Protein AF-A0A2R6DF26-F1 (afdb_monomer_lite)

Sequence (93 aa):
MRLRPASPPWPRSVRAVLAATDWNRHPVVDVVTFAPATSCGLEGDRQRIEVYRHREAPDLAVYENAERSFRVERLVGSPSAGTDWFSLVVTPK

Radius of gyration: 14.33 Å; chains: 1; bounding box: 31×24×45 Å

Structure (mmCIF, N/CA/C/O backbone):
data_AF-A0A2R6DF26-F1
#
_entry.id   AF-A0A2R6DF26-F1
#
loop_
_atom_site.group_PDB
_atom_site.id
_atom_site.type_symbol
_atom_site.label_atom_id
_atom_site.label_alt_id
_atom_site.label_comp_id
_atom_site.label_asym_id
_atom_site.label_entity_id
_atom_site.label_seq_id
_atom_site.pdbx_PDB_ins_code
_atom_site.Cartn_x
_atom_site.Cartn_y
_atom_site.Cartn_z
_atom_site.occupancy
_atom_site.B_iso_or_equiv
_atom_site.auth_seq_id
_atom_site.auth_comp_id
_atom_site.auth_asym_id
_atom_site.auth_atom_id
_atom_site.pdbx_PDB_model_num
ATOM 1 N N . MET A 1 1 ? -11.305 8.456 -23.645 1.00 36.06 1 MET A N 1
ATOM 2 C CA . MET A 1 1 ? -11.143 8.933 -22.254 1.00 36.06 1 MET A CA 1
ATOM 3 C C . MET A 1 1 ? -9.659 8.907 -21.923 1.00 36.06 1 MET A C 1
ATOM 5 O O . MET A 1 1 ? -9.095 7.826 -21.880 1.00 36.06 1 MET A O 1
ATOM 9 N N . ARG A 1 2 ? -8.996 10.064 -21.799 1.00 35.03 2 ARG A N 1
ATOM 10 C CA . ARG A 1 2 ? -7.600 10.116 -21.335 1.00 35.03 2 ARG A CA 1
ATOM 11 C C . ARG A 1 2 ? -7.627 10.245 -19.817 1.00 35.03 2 ARG A C 1
ATOM 13 O O . ARG A 1 2 ? -7.952 11.310 -19.298 1.00 35.03 2 ARG A O 1
ATOM 20 N N . LEU A 1 3 ? -7.388 9.127 -19.143 1.00 44.91 3 LEU A N 1
ATOM 21 C CA . LEU A 1 3 ? -7.222 9.052 -17.698 1.00 44.91 3 LEU A CA 1
ATOM 22 C C . LEU A 1 3 ? -5.968 9.866 -17.361 1.00 44.91 3 LEU A C 1
ATOM 24 O O . LEU A 1 3 ? -4.895 9.591 -17.887 1.00 44.91 3 LEU A O 1
ATOM 28 N N . ARG A 1 4 ? -6.106 10.944 -16.586 1.00 37.72 4 ARG A N 1
ATOM 29 C CA . ARG A 1 4 ? -4.929 11.650 -16.069 1.00 37.72 4 ARG A CA 1
ATOM 30 C C . ARG A 1 4 ? -4.368 10.819 -14.915 1.00 37.72 4 ARG A C 1
ATOM 32 O O . ARG A 1 4 ? -5.171 10.424 -14.067 1.00 37.72 4 ARG A O 1
ATOM 39 N N . PRO A 1 5 ? -3.043 10.612 -14.828 1.00 43.50 5 PRO A N 1
ATOM 40 C CA . PRO A 1 5 ? -2.428 10.054 -13.636 1.00 43.50 5 PRO A CA 1
ATOM 41 C C . PRO A 1 5 ? -2.627 11.073 -12.515 1.00 43.50 5 PRO A C 1
ATOM 43 O O . PRO A 1 5 ? -1.908 12.064 -12.394 1.00 43.50 5 PRO A O 1
ATOM 46 N N . ALA A 1 6 ? -3.681 10.885 -11.729 1.00 47.19 6 ALA A N 1
ATOM 47 C CA . ALA A 1 6 ? -3.846 11.595 -10.482 1.00 47.19 6 ALA A CA 1
ATOM 48 C C . ALA A 1 6 ? -2.851 10.960 -9.517 1.00 47.19 6 ALA A C 1
ATOM 50 O O . ALA A 1 6 ? -3.215 10.054 -8.781 1.00 47.19 6 ALA A O 1
ATOM 51 N N . SER A 1 7 ? -1.584 11.383 -9.561 1.00 55.19 7 SER A N 1
ATOM 52 C CA . SER A 1 7 ? -0.679 11.128 -8.445 1.00 55.19 7 SER A CA 1
ATOM 53 C C . SER A 1 7 ? -1.312 11.788 -7.223 1.00 55.19 7 SER A C 1
ATOM 55 O O . SER A 1 7 ? -1.370 13.023 -7.172 1.00 55.19 7 SER A O 1
ATOM 57 N N . PRO A 1 8 ? -1.815 11.016 -6.247 1.00 62.34 8 PRO A N 1
ATOM 58 C CA . PRO A 1 8 ? -2.211 11.579 -4.971 1.00 62.34 8 PRO A CA 1
ATOM 59 C C . PRO A 1 8 ? -0.979 12.283 -4.382 1.00 62.34 8 PRO A C 1
ATOM 61 O O . PRO A 1 8 ? 0.155 11.916 -4.718 1.00 62.34 8 PRO A O 1
ATOM 64 N N . PRO A 1 9 ? -1.141 13.298 -3.520 1.00 69.44 9 PRO A N 1
ATOM 65 C CA . PRO A 1 9 ? -0.018 13.947 -2.854 1.00 69.44 9 PRO A CA 1
ATOM 66 C C . PRO A 1 9 ? 0.603 12.995 -1.817 1.00 69.44 9 PRO A C 1
ATOM 68 O O . PRO A 1 9 ? 0.500 1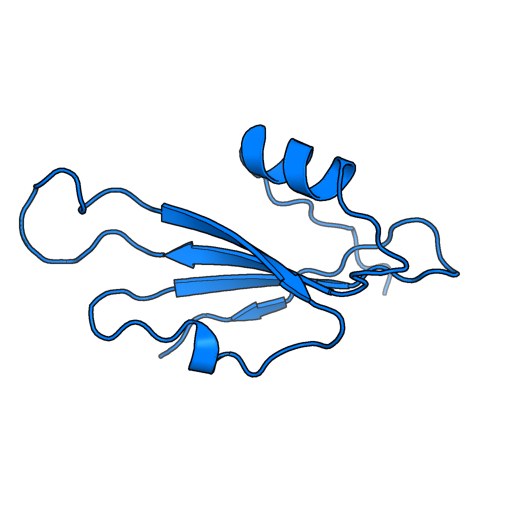3.205 -0.611 1.00 69.44 9 PRO A O 1
ATOM 71 N N . TRP A 1 10 ? 1.239 11.916 -2.276 1.00 76.19 10 TRP A N 1
ATOM 72 C CA . TRP A 1 10 ? 1.847 10.934 -1.402 1.00 76.19 10 TRP A CA 1
ATOM 73 C C . TRP A 1 10 ? 3.034 11.546 -0.650 1.00 76.19 10 TRP A C 1
ATOM 75 O O . TRP A 1 10 ? 3.804 12.353 -1.211 1.00 76.19 10 TRP A O 1
ATOM 85 N N . PRO A 1 11 ? 3.247 11.116 0.606 1.00 83.06 11 PRO A N 1
ATOM 86 C CA . PRO A 1 11 ? 4.442 11.458 1.358 1.00 83.06 11 PRO A CA 1
ATOM 87 C C . PRO A 1 11 ? 5.717 11.187 0.552 1.00 83.06 11 PRO A C 1
ATOM 89 O O . PRO A 1 11 ? 5.773 10.295 -0.299 1.00 83.06 11 PRO A O 1
ATOM 92 N N . ARG A 1 12 ? 6.780 11.950 0.833 1.00 83.81 12 ARG A N 1
ATOM 93 C CA . ARG A 1 12 ? 8.086 11.756 0.175 1.00 83.81 12 ARG A CA 1
ATOM 94 C C . ARG A 1 12 ? 8.609 10.324 0.336 1.00 83.81 12 ARG A C 1
ATOM 96 O O . ARG A 1 12 ? 9.206 9.807 -0.598 1.00 83.81 12 ARG A O 1
ATOM 103 N N . SER A 1 13 ? 8.340 9.687 1.477 1.00 84.06 13 SER A N 1
ATOM 104 C CA . SER A 1 13 ? 8.693 8.291 1.752 1.00 84.06 13 SER A CA 1
ATOM 105 C C . SER A 1 13 ? 8.039 7.322 0.765 1.00 84.06 13 SER A C 1
ATOM 107 O O . SER A 1 13 ? 8.737 6.524 0.150 1.00 84.06 13 SER A O 1
ATOM 109 N N . VAL A 1 14 ? 6.731 7.442 0.531 1.00 85.69 14 VAL A N 1
ATOM 110 C CA . VAL A 1 14 ? 6.008 6.617 -0.451 1.00 85.69 14 VAL A CA 1
ATOM 111 C C . VAL A 1 14 ? 6.554 6.857 -1.857 1.00 85.69 14 VAL A C 1
ATOM 113 O O . VAL A 1 14 ? 6.893 5.907 -2.554 1.00 85.69 14 VAL A O 1
ATOM 116 N N . ARG A 1 15 ? 6.750 8.122 -2.255 1.00 83.44 15 ARG A N 1
ATOM 117 C CA . ARG A 1 15 ? 7.333 8.455 -3.567 1.00 83.44 15 ARG A CA 1
ATOM 118 C C . ARG A 1 15 ? 8.724 7.850 -3.769 1.00 83.44 15 ARG A C 1
ATOM 120 O O . ARG A 1 15 ? 9.005 7.347 -4.852 1.00 83.44 15 ARG A O 1
ATOM 127 N N . ALA A 1 16 ? 9.570 7.864 -2.740 1.00 84.44 16 ALA A N 1
ATOM 128 C CA . ALA A 1 16 ? 10.891 7.243 -2.793 1.00 84.44 16 ALA A CA 1
ATOM 129 C C . ALA A 1 16 ? 10.801 5.716 -2.955 1.00 84.44 16 ALA A C 1
ATOM 131 O O . ALA A 1 16 ? 11.527 5.145 -3.766 1.00 84.44 16 ALA A O 1
ATOM 132 N N . VAL A 1 17 ? 9.876 5.055 -2.247 1.00 86.44 17 VAL A N 1
ATOM 133 C CA . VAL A 1 17 ? 9.644 3.606 -2.382 1.00 86.44 17 VAL A CA 1
ATOM 134 C C . VAL A 1 17 ? 9.160 3.249 -3.788 1.00 86.44 17 VAL A C 1
ATOM 136 O O . VAL A 1 17 ? 9.639 2.262 -4.350 1.00 86.44 17 VAL A O 1
ATOM 139 N N . LEU A 1 18 ? 8.259 4.046 -4.369 1.00 83.44 18 LEU A N 1
ATOM 140 C CA . LEU A 1 18 ? 7.755 3.847 -5.732 1.00 83.44 18 LEU A CA 1
ATOM 141 C C . LEU A 1 18 ? 8.852 4.041 -6.783 1.00 83.44 18 LEU A C 1
ATOM 143 O O . LEU A 1 18 ? 9.005 3.198 -7.663 1.00 83.44 18 LEU A O 1
ATOM 147 N N . ALA A 1 19 ? 9.658 5.098 -6.652 1.00 82.94 19 ALA A N 1
ATOM 148 C CA . ALA A 1 19 ? 10.791 5.350 -7.541 1.00 82.94 19 ALA A CA 1
ATOM 149 C C . ALA A 1 19 ? 11.857 4.242 -7.466 1.00 82.94 19 ALA A C 1
ATOM 151 O O . ALA A 1 19 ? 12.475 3.915 -8.472 1.00 82.94 19 ALA A O 1
ATOM 152 N N . ALA A 1 20 ? 12.047 3.645 -6.286 1.00 86.19 20 ALA A N 1
ATOM 153 C CA . ALA A 1 20 ? 12.969 2.533 -6.071 1.00 86.19 20 ALA A CA 1
ATOM 154 C C . ALA A 1 20 ? 12.353 1.148 -6.357 1.00 86.19 20 ALA A C 1
ATOM 156 O O . ALA A 1 20 ? 12.994 0.131 -6.086 1.00 86.19 20 ALA A O 1
ATOM 157 N N . THR A 1 21 ? 11.100 1.071 -6.816 1.00 85.69 21 THR A N 1
ATOM 158 C CA . THR A 1 21 ? 10.467 -0.217 -7.122 1.00 85.69 21 THR A CA 1
ATOM 159 C C . THR A 1 21 ? 10.934 -0.717 -8.484 1.00 85.69 21 THR A C 1
ATOM 161 O O . THR A 1 21 ? 10.872 0.002 -9.476 1.00 85.69 21 THR A O 1
ATOM 164 N N . ASP A 1 22 ? 11.378 -1.973 -8.531 1.00 87.69 22 ASP A N 1
ATOM 165 C CA . ASP A 1 22 ? 11.612 -2.678 -9.788 1.00 87.69 22 ASP A CA 1
ATOM 166 C C . ASP A 1 22 ? 10.283 -3.233 -10.312 1.00 87.69 22 ASP A C 1
ATOM 168 O O . ASP A 1 22 ? 9.772 -4.238 -9.816 1.00 87.69 22 ASP A O 1
ATOM 172 N N . TRP A 1 23 ? 9.709 -2.552 -11.298 1.00 83.69 23 TRP A N 1
ATOM 173 C CA . TRP A 1 23 ? 8.375 -2.856 -11.823 1.00 83.69 23 TRP A CA 1
ATOM 174 C C . TRP A 1 23 ? 8.327 -4.096 -12.719 1.00 83.69 23 TRP A C 1
ATOM 176 O O . TRP A 1 23 ? 7.249 -4.623 -12.965 1.00 83.69 23 TRP A O 1
ATOM 186 N N . ASN A 1 24 ? 9.478 -4.613 -13.159 1.00 84.06 24 ASN A N 1
ATOM 187 C CA . ASN A 1 24 ? 9.537 -5.904 -13.847 1.00 84.06 24 ASN A CA 1
ATOM 188 C C . ASN A 1 24 ? 9.381 -7.063 -12.855 1.00 84.06 24 ASN A C 1
ATOM 190 O O . ASN A 1 24 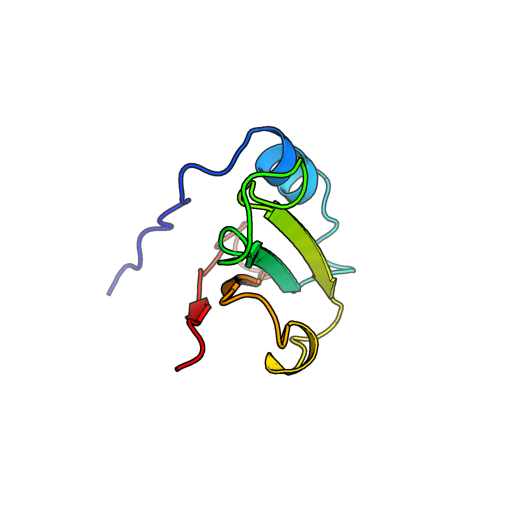? 8.727 -8.061 -13.148 1.00 84.06 24 ASN A O 1
ATOM 194 N N . ARG A 1 25 ? 9.967 -6.935 -11.662 1.00 86.81 25 ARG A N 1
ATOM 195 C CA . ARG A 1 25 ? 9.867 -7.929 -10.589 1.00 86.81 25 ARG A CA 1
ATOM 196 C C . ARG A 1 25 ? 8.602 -7.766 -9.750 1.00 86.81 25 ARG A C 1
ATOM 198 O O . ARG A 1 25 ? 8.089 -8.759 -9.234 1.00 86.81 25 ARG A O 1
ATOM 205 N N . HIS A 1 26 ? 8.143 -6.533 -9.577 1.00 87.50 26 HIS A N 1
ATOM 206 C CA . HIS A 1 26 ? 6.973 -6.168 -8.788 1.00 87.50 26 HIS A CA 1
ATOM 207 C C . HIS A 1 26 ? 6.066 -5.239 -9.605 1.00 87.50 26 HIS A C 1
ATOM 209 O O . HIS A 1 26 ? 6.043 -4.033 -9.357 1.00 87.50 26 HIS A O 1
ATOM 215 N N . PRO A 1 27 ? 5.340 -5.776 -10.602 1.00 85.50 27 PRO A N 1
ATOM 216 C CA . PRO A 1 27 ? 4.470 -4.980 -11.461 1.00 85.50 27 PRO A CA 1
ATOM 217 C C . PRO A 1 27 ? 3.267 -4.398 -10.719 1.00 85.50 27 PRO A C 1
ATOM 219 O O . PRO A 1 27 ? 2.614 -3.505 -11.247 1.00 85.50 27 PRO A O 1
ATOM 222 N N . VAL A 1 28 ? 2.963 -4.872 -9.508 1.00 86.38 28 VAL A N 1
ATOM 223 C CA . VAL A 1 28 ? 1.863 -4.355 -8.693 1.00 86.38 28 VAL A CA 1
ATOM 224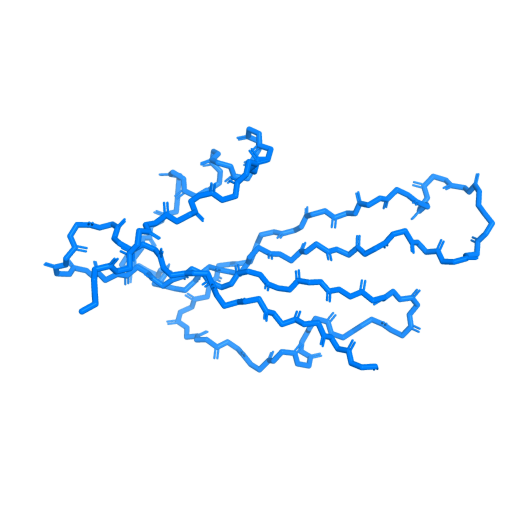 C C . VAL A 1 28 ? 2.409 -3.798 -7.385 1.00 86.38 28 VAL A C 1
ATOM 226 O O . VAL A 1 28 ? 3.166 -4.467 -6.681 1.00 86.38 28 VAL A O 1
ATOM 229 N N . VAL A 1 29 ? 2.004 -2.581 -7.039 1.00 87.38 29 VAL A N 1
ATOM 230 C CA . VAL A 1 29 ? 2.305 -1.956 -5.751 1.00 87.38 29 VAL A CA 1
ATOM 231 C C . VAL A 1 29 ? 1.030 -1.414 -5.136 1.00 87.38 29 VAL A C 1
ATOM 233 O O . VAL A 1 29 ? 0.353 -0.597 -5.747 1.00 87.38 29 VAL A O 1
ATOM 236 N N . ASP A 1 30 ? 0.750 -1.807 -3.903 1.00 88.44 30 ASP A N 1
ATOM 237 C CA . ASP A 1 30 ? -0.400 -1.324 -3.149 1.00 88.44 30 ASP A CA 1
ATOM 238 C C . ASP A 1 30 ? 0.071 -0.330 -2.084 1.00 88.44 30 ASP A C 1
ATOM 240 O O . ASP A 1 30 ? 0.880 -0.663 -1.216 1.00 88.44 30 ASP A O 1
ATOM 244 N N . VAL A 1 31 ? -0.423 0.908 -2.155 1.00 88.12 31 VAL A N 1
ATOM 245 C CA . VAL A 1 31 ? -0.250 1.917 -1.104 1.00 88.12 31 VAL A CA 1
ATOM 246 C C . VAL A 1 31 ? -1.479 1.861 -0.207 1.00 88.12 31 VAL A C 1
ATOM 248 O O . VAL A 1 31 ? -2.574 2.244 -0.611 1.00 88.12 31 VAL A O 1
ATOM 251 N N . VAL A 1 32 ? -1.312 1.367 1.014 1.00 87.25 32 VAL A N 1
ATOM 252 C CA . VAL A 1 32 ? -2.407 1.137 1.957 1.00 87.25 32 VAL A CA 1
ATOM 253 C C . VAL A 1 32 ? -2.361 2.196 3.041 1.00 87.25 32 VAL A C 1
ATOM 255 O O . VAL A 1 32 ? -1.382 2.323 3.769 1.00 87.25 32 VAL A O 1
ATOM 258 N N . THR A 1 33 ? -3.429 2.972 3.145 1.00 86.25 33 THR A N 1
ATOM 259 C CA . THR A 1 33 ? -3.604 3.997 4.169 1.00 86.25 33 THR A CA 1
ATOM 260 C C . THR A 1 33 ? -4.622 3.517 5.189 1.00 86.25 33 THR A C 1
ATOM 262 O O . THR A 1 33 ? -5.816 3.477 4.905 1.00 86.25 33 THR A O 1
ATOM 265 N N . PHE A 1 34 ? -4.162 3.180 6.386 1.00 83.31 34 PHE A N 1
ATOM 266 C CA . PHE A 1 34 ? -5.010 2.834 7.518 1.00 83.31 34 PHE A CA 1
ATOM 267 C C . PHE A 1 34 ? -5.457 4.104 8.241 1.00 83.31 34 PHE A C 1
ATOM 269 O O . PHE A 1 34 ? -4.640 4.984 8.543 1.00 83.31 34 PHE A O 1
ATOM 276 N N . ALA A 1 35 ? -6.752 4.192 8.530 1.00 80.81 35 ALA A N 1
ATOM 277 C CA . ALA A 1 35 ? -7.314 5.245 9.358 1.00 80.81 35 ALA A CA 1
ATOM 278 C C . ALA A 1 35 ? -6.724 5.205 10.788 1.00 80.81 35 ALA A C 1
ATOM 280 O O . ALA A 1 35 ? -6.198 4.168 11.220 1.00 80.81 35 ALA A O 1
ATOM 281 N N . PRO A 1 36 ? -6.795 6.327 11.528 1.00 73.94 36 PRO A N 1
ATOM 282 C CA . PRO A 1 36 ? -6.666 6.329 12.982 1.00 73.94 36 PRO A CA 1
ATOM 283 C C . PRO A 1 36 ? -7.463 5.187 13.612 1.00 73.94 36 PRO A C 1
ATOM 285 O O . PRO A 1 36 ? -8.595 4.930 13.197 1.00 73.94 36 PRO A O 1
ATOM 288 N N . ALA A 1 37 ? -6.888 4.506 14.603 1.00 67.94 37 ALA A N 1
ATOM 289 C CA . ALA A 1 37 ? -7.685 3.606 15.427 1.00 67.94 37 ALA A CA 1
ATOM 290 C C . ALA A 1 37 ? -8.726 4.441 16.186 1.00 67.94 37 ALA A C 1
ATOM 292 O O . ALA A 1 37 ? -8.402 5.494 16.718 1.00 67.94 37 ALA A O 1
ATOM 293 N N . THR A 1 38 ? -9.973 3.984 16.258 1.00 61.00 38 THR A N 1
ATOM 294 C CA . THR A 1 38 ? -11.058 4.691 16.964 1.00 61.00 38 THR A CA 1
ATOM 295 C C . THR A 1 38 ? -10.918 4.694 18.490 1.00 61.00 38 THR A C 1
ATOM 297 O O . THR A 1 38 ? -11.769 5.251 19.183 1.00 61.00 38 THR A O 1
ATOM 300 N N . SER A 1 39 ? -9.875 4.072 19.042 1.00 56.59 39 SER A N 1
ATOM 301 C CA . SER A 1 39 ? -9.753 3.833 20.476 1.00 56.59 39 SER A CA 1
ATOM 302 C C . SER A 1 39 ? -8.505 4.486 21.066 1.00 56.59 39 SER A C 1
ATOM 304 O O . SER A 1 39 ? -7.408 3.937 21.033 1.00 56.59 39 SER A O 1
ATOM 306 N N . CYS A 1 40 ? -8.761 5.626 21.709 1.00 52.81 40 CYS A N 1
ATOM 307 C CA . CYS A 1 40 ? -7.970 6.226 22.778 1.00 52.81 40 CYS A CA 1
ATOM 308 C C . CYS A 1 40 ? -6.528 6.612 22.430 1.00 52.81 40 CYS A C 1
ATOM 310 O O . CYS A 1 40 ? -5.612 6.002 22.965 1.00 52.81 40 CYS A O 1
ATOM 312 N N . GLY A 1 41 ? -6.326 7.696 21.672 1.00 51.91 41 GLY A N 1
ATOM 313 C CA . GLY A 1 41 ? -5.414 8.813 22.005 1.00 51.91 41 GLY A CA 1
ATOM 314 C C . GLY A 1 41 ? -3.939 8.490 22.301 1.00 51.91 41 GLY A C 1
ATOM 315 O O . GLY A 1 41 ?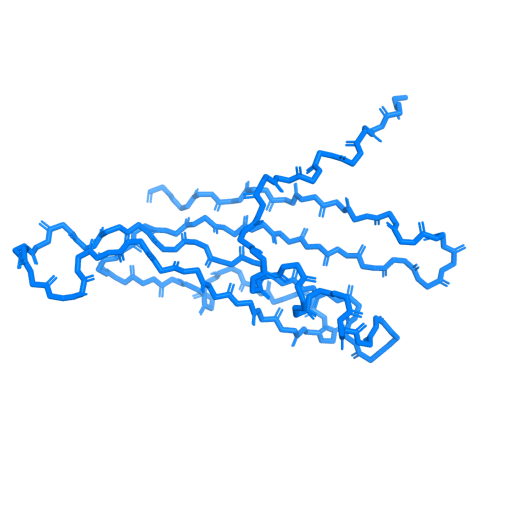 -3.215 9.342 22.814 1.00 51.91 41 GLY A O 1
ATOM 316 N N . LEU A 1 42 ? -3.497 7.272 22.010 1.00 56.44 42 LEU A N 1
ATOM 317 C CA . LEU A 1 42 ? -2.151 6.754 22.212 1.00 56.44 42 LEU A CA 1
ATOM 318 C C . LEU A 1 42 ? -1.396 6.784 20.881 1.00 56.44 42 LEU A C 1
ATOM 320 O O . LEU A 1 42 ? -1.960 7.024 19.821 1.00 56.44 42 LEU A O 1
ATOM 324 N N . GLU A 1 43 ? -0.094 6.526 20.905 1.00 52.28 43 GLU A N 1
ATOM 325 C CA . GLU A 1 43 ? 0.805 6.634 19.744 1.00 52.28 43 GLU A CA 1
ATOM 326 C C . GLU A 1 43 ? 0.355 5.829 18.494 1.00 52.28 43 GLU A C 1
ATOM 328 O O . GLU A 1 43 ? 0.750 6.148 17.371 1.00 52.28 43 GLU A O 1
ATOM 333 N N . GLY A 1 44 ? -0.543 4.847 18.665 1.00 54.31 44 GLY A N 1
ATOM 334 C CA . GLY A 1 44 ? -1.200 4.086 17.596 1.00 54.31 44 GLY A CA 1
ATOM 335 C C . GLY A 1 44 ? -2.361 4.792 16.872 1.00 54.31 44 GLY A C 1
ATOM 336 O O . GLY A 1 44 ? -2.824 4.277 15.856 1.00 54.31 44 GLY A O 1
ATOM 337 N N . ASP A 1 45 ? -2.817 5.954 17.335 1.00 62.03 45 ASP A N 1
ATOM 338 C CA . ASP A 1 45 ? -3.976 6.698 16.804 1.00 62.03 45 ASP A CA 1
ATOM 339 C C . ASP A 1 45 ? -3.655 7.453 15.496 1.00 62.03 45 ASP A C 1
ATOM 341 O O . ASP A 1 45 ? -4.519 8.011 14.831 1.00 62.03 45 ASP A O 1
ATOM 345 N N . ARG A 1 46 ? -2.388 7.482 15.068 1.00 71.50 46 ARG A N 1
ATOM 346 C CA . ARG A 1 46 ? -2.004 8.179 13.833 1.00 71.50 46 ARG A CA 1
ATOM 347 C C . ARG A 1 46 ? -2.358 7.360 12.593 1.00 71.50 46 ARG A C 1
ATOM 349 O O . ARG A 1 46 ? -2.238 6.134 12.577 1.00 71.50 46 ARG A O 1
ATOM 356 N N . GLN A 1 47 ? -2.738 8.069 11.528 1.00 78.38 47 GLN A N 1
ATOM 357 C CA . GLN A 1 47 ? -2.864 7.501 10.187 1.00 78.38 47 GLN A CA 1
ATOM 358 C C . GLN A 1 47 ? -1.550 6.808 9.806 1.00 78.38 47 GLN A C 1
ATOM 360 O O . GLN A 1 47 ? -0.474 7.406 9.894 1.00 78.38 47 GLN A O 1
ATOM 365 N N . ARG A 1 48 ? -1.643 5.552 9.368 1.00 84.44 48 ARG A N 1
ATOM 366 C CA . ARG A 1 48 ? -0.488 4.746 8.963 1.00 84.44 48 ARG A CA 1
ATOM 367 C C . ARG A 1 48 ? -0.558 4.498 7.466 1.00 84.44 48 ARG A C 1
ATOM 369 O O . ARG A 1 48 ? -1.599 4.091 6.964 1.00 84.44 48 ARG A O 1
ATOM 376 N N . ILE A 1 49 ? 0.544 4.741 6.763 1.00 88.06 49 ILE A N 1
ATOM 377 C CA . ILE A 1 49 ? 0.658 4.464 5.329 1.00 88.06 49 ILE A CA 1
ATOM 378 C C . ILE A 1 49 ? 1.719 3.388 5.136 1.00 88.06 49 ILE A C 1
ATOM 380 O O . ILE A 1 49 ? 2.856 3.554 5.578 1.00 88.06 49 ILE A O 1
ATOM 384 N N . GLU A 1 50 ? 1.345 2.307 4.469 1.00 89.50 50 GLU A N 1
ATOM 385 C CA . GLU A 1 50 ? 2.211 1.180 4.138 1.00 89.50 50 GLU A CA 1
ATOM 386 C C . GLU A 1 50 ? 2.260 0.979 2.625 1.00 89.50 50 GLU A C 1
ATOM 388 O O . GLU A 1 50 ? 1.327 1.336 1.908 1.00 89.50 50 GLU A O 1
ATOM 393 N N . VAL A 1 51 ? 3.374 0.445 2.124 1.00 90.62 51 VAL A N 1
ATOM 394 C CA . VAL A 1 51 ? 3.572 0.193 0.692 1.00 90.62 51 VAL A CA 1
ATOM 395 C C . VAL A 1 51 ? 3.987 -1.256 0.510 1.00 90.62 51 VAL A C 1
ATOM 397 O O . VAL A 1 51 ? 5.041 -1.666 0.999 1.00 90.62 51 VAL A O 1
ATOM 400 N N . TYR A 1 52 ? 3.181 -2.018 -0.218 1.00 90.56 52 TYR A N 1
ATOM 401 C CA . TYR A 1 52 ? 3.408 -3.434 -0.468 1.00 90.56 52 TYR A CA 1
ATOM 402 C C . TYR A 1 52 ? 3.710 -3.676 -1.941 1.00 90.56 52 TYR A C 1
ATOM 404 O O . TYR A 1 52 ? 3.051 -3.133 -2.820 1.00 90.56 52 TYR A O 1
ATOM 412 N N . ARG A 1 53 ? 4.731 -4.490 -2.217 1.00 90.75 53 ARG A N 1
ATOM 413 C CA . ARG A 1 53 ? 5.191 -4.808 -3.575 1.00 90.75 53 ARG A CA 1
ATOM 414 C C . ARG A 1 53 ? 4.837 -6.246 -3.907 1.00 90.75 53 ARG A C 1
ATOM 416 O O . ARG A 1 53 ? 5.291 -7.165 -3.226 1.00 90.75 53 ARG A O 1
ATOM 423 N N . HIS A 1 54 ? 4.115 -6.454 -4.996 1.00 87.62 54 HIS A N 1
ATOM 424 C CA . HIS A 1 54 ? 3.589 -7.754 -5.372 1.00 87.62 54 HIS A CA 1
ATOM 425 C C . HIS A 1 54 ? 3.981 -8.145 -6.793 1.00 87.62 54 HIS A C 1
ATOM 427 O O . HIS A 1 54 ? 4.138 -7.307 -7.681 1.00 87.62 54 HIS A O 1
ATOM 433 N N . ARG A 1 55 ? 4.144 -9.457 -6.992 1.00 87.88 55 ARG A N 1
ATOM 434 C CA . ARG A 1 55 ? 4.270 -10.048 -8.331 1.00 87.88 55 ARG A CA 1
ATOM 435 C C . ARG A 1 55 ? 2.929 -10.092 -9.058 1.00 87.88 55 ARG A C 1
ATOM 437 O O . ARG A 1 55 ? 2.894 -9.932 -10.268 1.00 87.88 55 ARG A O 1
ATOM 444 N N . GLU A 1 56 ? 1.855 -10.285 -8.303 1.00 85.44 56 GLU A N 1
ATOM 445 C CA . GLU A 1 56 ? 0.476 -10.351 -8.775 1.00 85.44 56 GLU A CA 1
ATOM 446 C C . GLU A 1 56 ? -0.420 -9.608 -7.782 1.00 85.44 56 GLU A C 1
ATOM 448 O O . GLU A 1 56 ? -0.101 -9.542 -6.596 1.00 85.44 56 GLU A O 1
ATOM 453 N N . ALA A 1 57 ? -1.516 -9.030 -8.264 1.00 81.62 57 ALA A N 1
ATOM 454 C CA . ALA A 1 57 ? -2.478 -8.310 -7.441 1.00 81.62 57 ALA A CA 1
ATOM 455 C C . ALA A 1 57 ? -3.092 -9.230 -6.363 1.00 81.62 57 ALA A C 1
ATOM 457 O O . ALA A 1 57 ? -3.835 -10.143 -6.724 1.00 81.62 57 ALA A O 1
ATOM 458 N N . PRO A 1 58 ? -2.832 -8.997 -5.060 1.00 83.56 58 PRO A N 1
ATOM 459 C CA . PRO A 1 58 ? -3.449 -9.796 -4.008 1.00 83.56 58 PRO A CA 1
ATOM 460 C C . PRO A 1 58 ? -4.93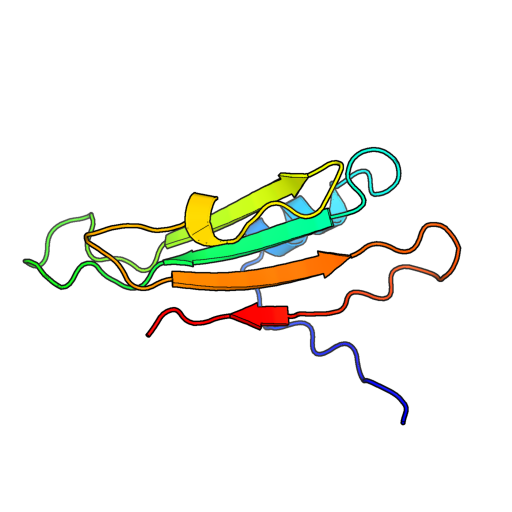4 -9.452 -3.845 1.00 83.56 58 PRO A C 1
ATOM 462 O O . PRO A 1 58 ? -5.393 -8.371 -4.248 1.00 83.56 58 PRO A O 1
ATOM 465 N N . ASP A 1 59 ? -5.669 -10.357 -3.197 1.00 83.69 59 ASP A N 1
ATOM 466 C CA . ASP A 1 59 ? -6.998 -10.053 -2.669 1.00 83.69 59 ASP A CA 1
ATOM 467 C C . ASP A 1 59 ? -6.904 -8.959 -1.595 1.00 83.69 59 ASP A C 1
ATOM 469 O O . ASP A 1 59 ? -5.917 -8.879 -0.867 1.00 83.69 59 ASP A O 1
ATOM 473 N N . LEU A 1 60 ? -7.912 -8.095 -1.494 1.00 78.75 60 LEU A N 1
ATOM 474 C CA . LEU A 1 60 ? -7.885 -6.965 -0.562 1.00 78.75 60 LEU A CA 1
ATOM 475 C C . LEU A 1 60 ? -8.103 -7.388 0.892 1.00 78.75 60 LEU A C 1
ATOM 477 O O . LEU A 1 60 ? -7.731 -6.634 1.791 1.00 78.75 60 LEU A O 1
ATOM 481 N N . ALA A 1 61 ? -8.628 -8.595 1.128 1.00 80.31 61 ALA A N 1
ATOM 482 C CA . ALA A 1 61 ? -8.766 -9.173 2.460 1.00 80.31 61 ALA A CA 1
ATOM 483 C C . ALA A 1 61 ? -7.419 -9.294 3.195 1.00 80.31 61 ALA A C 1
ATOM 485 O O . ALA A 1 61 ? -7.389 -9.318 4.421 1.00 80.31 61 ALA A O 1
ATOM 486 N N . VAL A 1 62 ? -6.286 -9.299 2.476 1.00 83.12 62 VAL A N 1
ATOM 487 C CA . VAL A 1 62 ? -4.948 -9.313 3.099 1.00 83.12 62 VAL A CA 1
ATOM 488 C C . VAL A 1 62 ? -4.636 -8.038 3.889 1.00 83.12 62 VAL A C 1
ATOM 490 O O . VAL A 1 62 ? -3.727 -8.047 4.717 1.00 83.12 62 VAL A O 1
ATOM 493 N N . TYR A 1 63 ? -5.360 -6.946 3.626 1.00 81.44 63 TYR A N 1
ATOM 494 C CA . TYR A 1 63 ? -5.227 -5.669 4.331 1.00 81.44 63 TYR A CA 1
ATOM 495 C C . TYR A 1 63 ? -6.341 -5.441 5.350 1.00 81.44 63 TYR A C 1
ATOM 497 O O . TYR A 1 63 ? -6.359 -4.393 5.999 1.00 81.44 63 TYR A O 1
ATOM 505 N N . GLU A 1 64 ? -7.272 -6.391 5.485 1.00 78.06 64 GLU A N 1
ATOM 506 C CA . GLU A 1 64 ? -8.356 -6.273 6.443 1.00 78.06 64 GLU A CA 1
ATOM 507 C C . GLU A 1 64 ? -7.799 -6.183 7.861 1.00 78.06 64 GLU A C 1
ATOM 509 O O . GLU A 1 64 ? -6.980 -6.991 8.301 1.00 78.06 64 GLU A O 1
ATOM 514 N N . ASN A 1 65 ? -8.228 -5.144 8.570 1.00 70.19 65 ASN A N 1
ATOM 515 C CA . ASN A 1 65 ? -7.841 -4.902 9.942 1.00 70.19 65 ASN A CA 1
ATOM 516 C C . ASN A 1 65 ? -9.114 -4.697 10.760 1.00 70.19 65 ASN A C 1
ATOM 518 O O . ASN A 1 65 ? -9.849 -3.738 10.534 1.00 70.19 65 ASN A O 1
ATOM 522 N N . ALA A 1 66 ? -9.360 -5.595 11.716 1.00 64.56 66 ALA A N 1
ATOM 523 C CA . ALA A 1 66 ? -10.553 -5.567 12.563 1.00 64.56 66 ALA A CA 1
ATOM 524 C C . ALA A 1 66 ? -10.697 -4.260 13.369 1.00 64.56 66 ALA A C 1
ATOM 526 O O . ALA A 1 66 ? -11.792 -3.922 13.806 1.00 64.56 66 ALA A O 1
ATOM 527 N N . GLU A 1 67 ? -9.603 -3.518 13.557 1.00 64.75 67 GLU A N 1
ATOM 528 C CA . GLU A 1 67 ? -9.555 -2.299 14.364 1.00 64.75 67 GLU A CA 1
ATOM 529 C C . GLU A 1 67 ? -9.532 -1.015 13.520 1.00 64.75 67 GLU A C 1
ATOM 531 O O . GLU A 1 67 ? -9.658 0.081 14.071 1.00 64.75 67 GLU A O 1
ATOM 536 N N . ARG A 1 68 ? -9.318 -1.109 12.196 1.00 72.44 68 ARG A N 1
ATOM 537 C CA . ARG A 1 68 ? -9.077 0.064 11.339 1.00 72.44 68 ARG A CA 1
ATOM 538 C C . ARG A 1 68 ? -9.666 -0.099 9.947 1.00 72.44 68 ARG A C 1
ATOM 540 O O . ARG A 1 68 ? -9.297 -1.003 9.202 1.00 72.44 68 ARG A O 1
ATOM 547 N N . SER A 1 69 ? -10.452 0.887 9.524 1.00 77.31 69 SER A N 1
ATOM 548 C CA . SER A 1 69 ? -10.738 1.074 8.102 1.00 77.31 69 SER A CA 1
ATOM 549 C C . SER A 1 69 ? -9.447 1.390 7.342 1.00 77.31 69 SER A C 1
ATOM 551 O O . SER A 1 69 ? -8.564 2.092 7.844 1.00 77.31 69 SER A O 1
ATOM 553 N N . PHE A 1 70 ? -9.342 0.907 6.110 1.00 80.12 70 PHE A N 1
ATOM 554 C CA . PHE A 1 70 ? -8.178 1.132 5.260 1.00 80.12 70 PHE A CA 1
ATOM 555 C C . PHE A 1 70 ? -8.594 1.601 3.869 1.00 80.12 70 PHE A C 1
ATOM 557 O O . PHE A 1 70 ? -9.694 1.342 3.397 1.00 80.12 70 PHE A O 1
ATOM 564 N N . ARG A 1 71 ? -7.702 2.325 3.206 1.00 82.12 71 ARG A N 1
ATOM 565 C CA . ARG A 1 71 ? -7.824 2.715 1.808 1.00 82.12 71 ARG A CA 1
ATOM 566 C C . ARG A 1 71 ? -6.646 2.128 1.060 1.00 82.12 71 ARG A C 1
ATOM 568 O O . ARG A 1 71 ? -5.511 2.468 1.378 1.00 82.12 71 ARG A O 1
ATOM 575 N N . VAL A 1 72 ? -6.903 1.302 0.058 1.00 82.62 72 VAL A N 1
ATOM 576 C CA . VAL A 1 72 ? -5.848 0.818 -0.844 1.00 82.62 72 VAL A CA 1
ATOM 577 C C . VAL A 1 72 ? -5.816 1.703 -2.075 1.00 82.62 72 VAL A C 1
ATOM 579 O O . VAL A 1 72 ? -6.873 2.024 -2.605 1.00 82.62 72 VAL A O 1
ATOM 582 N N . GLU A 1 73 ? -4.626 2.102 -2.512 1.00 84.25 73 GLU A N 1
ATOM 583 C CA . GLU A 1 73 ? -4.359 2.683 -3.824 1.00 84.25 73 GLU A CA 1
ATOM 584 C C . GLU A 1 73 ? -3.409 1.745 -4.572 1.00 84.25 73 GLU A C 1
ATOM 586 O O . GLU A 1 73 ? -2.209 1.706 -4.291 1.00 84.25 73 GLU A O 1
ATOM 591 N N . ARG A 1 74 ? -3.962 0.953 -5.496 1.00 83.81 74 ARG A N 1
ATOM 592 C CA . ARG A 1 74 ? -3.197 -0.034 -6.270 1.00 83.81 74 ARG A CA 1
ATOM 593 C C . ARG A 1 74 ? -2.620 0.571 -7.528 1.00 83.81 74 ARG A C 1
ATOM 595 O O . ARG A 1 74 ? -3.409 0.970 -8.375 1.00 83.81 74 ARG A O 1
ATOM 602 N N . LEU A 1 75 ? -1.299 0.507 -7.661 1.00 81.81 75 LEU A N 1
ATOM 603 C CA . LEU A 1 75 ? -0.494 0.914 -8.807 1.00 81.81 75 LEU A CA 1
ATOM 604 C C . LEU A 1 75 ? -0.066 -0.308 -9.606 1.00 81.81 75 LEU A C 1
ATOM 606 O O . LEU A 1 75 ? 0.518 -1.244 -9.062 1.00 81.81 75 LEU A O 1
ATOM 610 N N . VAL A 1 76 ? -0.322 -0.280 -10.909 1.00 79.38 76 VAL A N 1
ATOM 611 C CA . VAL A 1 76 ? 0.095 -1.337 -11.833 1.00 79.38 76 VAL A CA 1
ATOM 612 C C . VAL A 1 76 ? 1.076 -0.738 -12.827 1.00 79.38 76 VAL A C 1
ATOM 614 O O . VAL A 1 76 ? 0.715 0.155 -13.586 1.00 79.38 76 VAL A O 1
ATOM 617 N N . GLY A 1 77 ? 2.317 -1.210 -12.806 1.00 70.50 77 GLY A N 1
ATOM 618 C CA . GLY A 1 77 ? 3.324 -0.865 -13.796 1.00 70.50 77 GLY A CA 1
ATOM 619 C C . GLY A 1 77 ? 3.115 -1.664 -15.071 1.00 70.50 77 GLY A C 1
ATOM 620 O O . GLY A 1 77 ? 3.158 -2.891 -15.051 1.00 70.50 77 GLY A O 1
ATOM 621 N N . SER A 1 78 ? 2.918 -0.975 -16.195 1.00 59.97 78 SER A N 1
ATOM 622 C CA . SER A 1 78 ? 3.014 -1.611 -17.509 1.00 59.97 78 SER A CA 1
ATOM 623 C C . SER A 1 78 ? 4.476 -1.631 -17.965 1.00 59.97 78 SER A C 1
ATOM 625 O O . SER A 1 78 ? 5.068 -0.563 -18.114 1.00 59.97 78 SER A O 1
ATOM 627 N N . PRO A 1 79 ? 5.072 -2.803 -18.250 1.00 53.38 79 PRO A N 1
ATOM 628 C CA . PRO A 1 79 ? 6.445 -2.877 -18.758 1.00 53.38 79 PRO A CA 1
ATOM 629 C C . PRO A 1 79 ? 6.605 -2.251 -20.159 1.00 53.38 79 PRO A C 1
ATOM 631 O O . PRO A 1 79 ? 7.716 -1.932 -20.567 1.00 53.38 79 PRO A O 1
ATOM 634 N N . SER A 1 80 ? 5.507 -2.057 -20.898 1.00 52.06 80 SER A N 1
ATOM 635 C CA . SER A 1 80 ? 5.481 -1.602 -22.298 1.00 52.06 80 SER A CA 1
ATOM 636 C C . SER A 1 80 ? 4.994 -0.163 -22.510 1.00 52.06 80 SER A C 1
ATOM 638 O O . SER A 1 80 ? 5.192 0.393 -23.589 1.00 52.06 80 SER A O 1
ATOM 640 N N . ALA A 1 81 ? 4.377 0.462 -21.509 1.00 47.38 81 ALA A N 1
ATOM 641 C CA . ALA A 1 81 ? 3.863 1.825 -21.589 1.00 47.38 81 ALA A CA 1
ATOM 642 C C . ALA A 1 81 ? 4.460 2.594 -20.422 1.00 47.38 81 ALA A C 1
ATOM 644 O O . ALA A 1 81 ? 4.145 2.276 -19.280 1.00 47.38 81 ALA A O 1
ATOM 645 N N . GLY A 1 82 ? 5.363 3.534 -20.719 1.00 47.88 82 GLY A N 1
ATOM 646 C CA . GLY A 1 82 ? 6.117 4.293 -19.728 1.00 47.88 82 GLY A CA 1
ATOM 647 C C . GLY A 1 82 ? 5.262 4.680 -18.527 1.00 47.88 82 GLY A C 1
ATOM 648 O O . GLY A 1 82 ? 4.498 5.631 -18.602 1.00 47.88 82 GLY A O 1
ATOM 649 N N . THR A 1 83 ? 5.418 3.923 -17.441 1.00 50.19 83 THR A N 1
ATOM 650 C CA . THR A 1 83 ? 5.120 4.339 -16.075 1.00 50.19 83 THR A CA 1
ATOM 651 C C . THR A 1 83 ? 3.723 4.964 -15.889 1.00 50.19 83 THR A C 1
ATOM 653 O O . THR A 1 83 ? 3.569 5.946 -15.164 1.00 50.19 83 THR A O 1
ATOM 656 N N . ASP A 1 84 ? 2.700 4.429 -16.564 1.00 50.19 84 ASP A N 1
ATOM 657 C CA . ASP A 1 84 ? 1.310 4.848 -16.355 1.00 50.19 84 ASP A CA 1
ATOM 658 C C . ASP A 1 84 ? 0.758 4.068 -15.157 1.00 50.19 84 ASP A C 1
ATOM 660 O O . ASP A 1 84 ? 0.537 2.859 -15.234 1.00 50.19 84 ASP A O 1
ATOM 664 N N . TRP A 1 85 ? 0.635 4.741 -14.012 1.00 57.00 85 TRP A N 1
ATOM 665 C CA . TRP A 1 85 ? 0.080 4.143 -12.804 1.00 57.00 85 TRP A CA 1
ATOM 666 C C . TRP A 1 85 ? -1.405 4.464 -12.698 1.00 57.00 85 TRP A C 1
ATOM 668 O O . TRP A 1 85 ? -1.804 5.630 -12.666 1.00 57.00 85 TRP A O 1
ATOM 678 N N . PHE A 1 86 ? -2.219 3.429 -12.555 1.00 54.94 86 PHE A N 1
ATOM 679 C CA . PHE A 1 86 ? -3.620 3.565 -12.167 1.00 54.94 86 PHE A CA 1
ATOM 680 C C . PHE A 1 86 ? -3.707 3.546 -10.647 1.00 54.94 86 PHE A C 1
ATOM 682 O O . PHE A 1 86 ? -2.888 2.887 -10.036 1.00 54.94 86 PHE A O 1
ATOM 689 N N . SER A 1 87 ? -4.672 4.239 -10.044 1.00 53.12 87 SER A N 1
ATOM 690 C CA . SER A 1 87 ? -4.974 4.112 -8.614 1.00 53.12 87 SER A CA 1
ATOM 691 C C . SER A 1 87 ? -6.380 3.547 -8.480 1.00 53.12 87 SER A C 1
ATOM 693 O O . SER A 1 87 ? -7.353 4.248 -8.759 1.00 53.12 87 SER A O 1
ATOM 695 N N . LEU A 1 88 ? -6.509 2.289 -8.060 1.00 58.56 88 LEU A N 1
ATOM 696 C CA . LEU A 1 88 ? -7.800 1.764 -7.613 1.00 58.56 88 LEU A CA 1
ATOM 697 C C . LEU A 1 88 ? -7.962 2.095 -6.134 1.00 58.56 88 LEU A C 1
ATOM 699 O O . LEU A 1 88 ? -7.195 1.583 -5.327 1.00 58.56 88 LEU A O 1
ATOM 703 N N . VAL A 1 89 ? -8.941 2.941 -5.805 1.00 60.41 89 VAL A N 1
ATOM 704 C CA . VAL A 1 89 ? -9.293 3.280 -4.423 1.00 60.41 89 VAL A CA 1
ATOM 705 C C . VAL A 1 89 ? -10.346 2.301 -3.932 1.00 60.41 89 VAL A C 1
ATOM 707 O O . VAL A 1 89 ? -11.470 2.320 -4.430 1.00 60.41 89 VAL A O 1
ATOM 710 N N . VAL A 1 90 ? -9.998 1.476 -2.948 1.00 59.44 90 VAL A N 1
ATOM 711 C CA . VAL A 1 90 ? -10.975 0.613 -2.272 1.00 59.44 90 VAL A CA 1
ATOM 712 C C . VAL A 1 90 ? -11.054 0.977 -0.802 1.00 59.44 90 VAL A C 1
ATOM 714 O O . VAL A 1 90 ? -10.041 0.983 -0.106 1.00 59.44 90 VAL A O 1
ATOM 717 N N . THR A 1 91 ? -12.268 1.296 -0.362 1.00 58.44 91 THR A N 1
ATOM 718 C CA . THR A 1 91 ? -12.652 1.485 1.038 1.00 58.44 91 THR A CA 1
ATOM 719 C C . THR A 1 91 ? -13.577 0.334 1.436 1.00 58.44 91 THR A C 1
ATOM 721 O O . THR A 1 91 ? -14.623 0.185 0.794 1.00 58.44 91 THR A O 1
ATOM 724 N N . PRO A 1 92 ? -13.222 -0.481 2.443 1.00 55.28 92 PRO A N 1
ATOM 725 C CA . PRO A 1 92 ? -14.125 -1.486 2.989 1.00 55.28 92 PRO A CA 1
ATOM 726 C C . PRO A 1 92 ? -15.342 -0.787 3.619 1.00 55.28 92 PRO A C 1
ATOM 728 O O . PRO A 1 92 ? -15.228 0.342 4.106 1.00 55.28 92 PRO A O 1
ATOM 731 N N . LYS A 1 93 ? -16.508 -1.436 3.524 1.00 51.19 93 LYS A N 1
ATOM 732 C CA . LYS A 1 93 ? -17.779 -0.967 4.097 1.00 51.19 93 LYS A CA 1
ATOM 733 C C . LYS A 1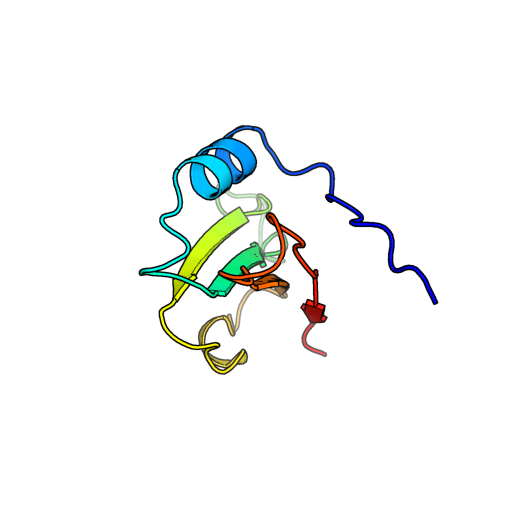 93 ? -17.850 -1.210 5.595 1.00 51.19 93 LYS A C 1
ATOM 735 O O . LYS A 1 93 ? -17.323 -2.254 6.028 1.00 51.19 93 LYS A O 1
#

Secondary structure (DSSP, 8-state):
-----------HHHHHHHHT--TTT--EEEEEEE---SS-SSGGGS-EEEEEEESS---GGGG-BTTB-EEEEEEE--SSSTT----EEE---

pLDDT: mean 71.91, std 15.53, range [35.03, 90.75]

Foldseek 3Di:
DDDDPPPDPDDPVVVVVVVPDDCVQFQKKKWKWWAAFPDDDDPSRDIDIDIDTHPDDDDCCVVDDPRTWMWIFMFGHDPPDPRRTHGDTDTDD